Protein AF-A0A2T7D7P1-F1 (afdb_monomer_lite)

Sequence (106 aa):
MGISGRVLELVETEPVLRDRVPVVRRFSGGGTVIVDQGTVFVTFICNRSAVEGLQPFPRDIMSWSGQLYGEVFGRYGEFHLRENDYAFSHRKFGGNAQSITKKSLG

InterPro domains:
  IPR004143 Biotinyl protein ligase (BPL) and lipoyl protein ligase (LPL), catalytic domain [PF21948] (1-103)
  IPR004143 Biotinyl protein ligase (BPL) and lipoyl protein ligase (LPL), catalytic domain [PS51733] (1-106)
  IPR045864 Class II Aminoacyl-tRNA synthetase/Biotinyl protein ligase (BPL) and lipoyl protein ligase (LPL) [G3DSA:3.30.930.10] (1-105)
  IPR045864 Class II Aminoacyl-tRNA synthetase/Biotinyl protein ligase (BPL) and lipoyl protein ligase (LPL) [SSF55681] (1-103)
  IPR053264 Inactive lipoate--protein ligase 2 [PTHR43506] (1-103)

Foldseek 3Di:
DEQPDDCVVQHPPVVCVVVVPDDDYDDFGDHDDDDDPPDDDDDDDDDCPRDPPQDLDPVSVQVVVQVVVCVVCVVVACWDDDPQFIDRPPHGDDGDTDDDDDDDPD

Secondary structure (DSSP, 8-state):
--TT--HHHHS-HHHHHHTT------SS-S------TTPPP------TTSSTT--SSHHHHHHHHHHHHHHHHGGGS-EEEETTEEEETTEEEEE-----------

pLDDT: mean 90.97, std 9.87, range [37.06, 98.06]

Radius of gyration: 16.37 Å; chains: 1; bounding box: 37×32×42 Å

Structure (mmCIF, N/CA/C/O backbone):
data_AF-A0A2T7D7P1-F1
#
_entry.id   AF-A0A2T7D7P1-F1
#
loop_
_atom_site.group_PDB
_atom_site.id
_atom_site.type_symbol
_atom_site.label_atom_id
_atom_site.label_alt_id
_atom_site.label_comp_id
_atom_site.label_asym_id
_atom_site.label_entity_id
_atom_site.label_seq_id
_atom_site.pdbx_PDB_ins_code
_atom_site.Cartn_x
_atom_site.Cartn_y
_atom_site.Cartn_z
_atom_site.occupancy
_atom_site.B_iso_or_equiv
_atom_site.auth_seq_id
_atom_site.auth_comp_id
_atom_site.auth_asym_id
_atom_site.auth_atom_id
_atom_site.pdbx_PDB_model_num
ATOM 1 N N . MET A 1 1 ? -0.203 -1.117 12.033 1.00 92.25 1 MET A N 1
ATOM 2 C CA . MET A 1 1 ? 0.750 0.012 12.175 1.00 92.25 1 MET A CA 1
ATOM 3 C C . MET A 1 1 ? 2.125 -0.379 11.638 1.00 92.25 1 MET A C 1
ATOM 5 O O . MET A 1 1 ? 2.505 -1.536 11.793 1.00 92.25 1 MET A O 1
ATOM 9 N N . GLY A 1 2 ? 2.846 0.543 10.989 1.00 88.88 2 GLY A N 1
ATOM 10 C CA . GLY A 1 2 ? 4.225 0.304 10.534 1.00 88.88 2 GLY A CA 1
ATOM 11 C C . GLY A 1 2 ? 5.224 0.150 11.687 1.00 88.88 2 GLY A C 1
ATOM 12 O O . GLY A 1 2 ? 4.926 0.531 12.820 1.00 88.88 2 GLY A O 1
ATOM 13 N N . ILE A 1 3 ? 6.406 -0.403 11.398 1.00 88.94 3 ILE A N 1
ATOM 14 C CA . ILE A 1 3 ? 7.419 -0.757 12.412 1.00 88.94 3 ILE A CA 1
ATOM 15 C C . ILE A 1 3 ? 7.803 0.420 13.33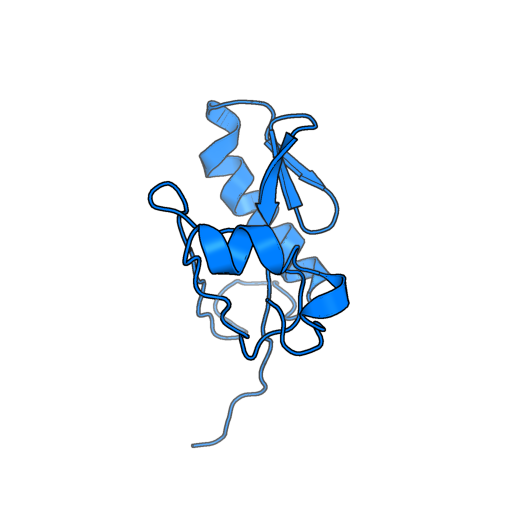1 1.00 88.94 3 ILE A C 1
ATOM 17 O O . ILE A 1 3 ? 7.884 0.242 14.544 1.00 88.94 3 ILE A O 1
ATOM 21 N N . SER A 1 4 ? 7.953 1.627 12.780 1.00 89.19 4 SER A N 1
ATOM 22 C CA . SER A 1 4 ? 8.382 2.825 13.523 1.00 89.19 4 SER A CA 1
ATOM 23 C C . SER A 1 4 ? 7.241 3.581 14.214 1.00 89.19 4 SER A C 1
ATOM 25 O O . SER A 1 4 ? 7.480 4.607 14.843 1.00 89.19 4 SER A O 1
ATOM 27 N N . GLY A 1 5 ? 5.993 3.123 14.076 1.00 89.19 5 GLY A N 1
ATOM 28 C CA . GLY A 1 5 ? 4.830 3.835 14.600 1.00 89.19 5 GLY A CA 1
ATOM 29 C C . GLY A 1 5 ? 4.698 3.736 16.122 1.00 89.19 5 GLY A C 1
ATOM 30 O O . GLY A 1 5 ? 4.825 2.647 16.700 1.00 89.19 5 GLY A O 1
ATOM 31 N N . ARG A 1 6 ? 4.387 4.864 16.770 1.00 92.75 6 ARG A N 1
ATOM 32 C CA . ARG A 1 6 ? 4.045 4.946 18.198 1.00 92.75 6 ARG A CA 1
ATOM 33 C C . ARG A 1 6 ? 2.526 4.949 18.360 1.00 92.75 6 ARG A C 1
ATOM 35 O O . ARG A 1 6 ? 1.845 5.733 17.713 1.00 92.75 6 ARG A O 1
ATOM 42 N N . VAL A 1 7 ? 2.004 4.066 19.218 1.00 92.69 7 VAL A N 1
ATOM 43 C CA . VAL A 1 7 ? 0.547 3.884 19.397 1.00 92.69 7 VAL A CA 1
ATOM 44 C C . VAL A 1 7 ? -0.117 5.199 19.798 1.00 92.69 7 VAL A C 1
ATOM 46 O O . VAL A 1 7 ? -1.044 5.621 19.123 1.00 92.69 7 VAL A O 1
ATOM 49 N N . LEU A 1 8 ? 0.430 5.875 20.812 1.00 93.62 8 LEU A N 1
ATOM 50 C CA . LEU A 1 8 ? -0.111 7.124 21.363 1.00 93.62 8 LEU A CA 1
ATOM 51 C C . LEU A 1 8 ? -0.115 8.307 20.379 1.00 93.62 8 LEU A C 1
ATOM 53 O O . LEU A 1 8 ? -0.698 9.338 20.679 1.00 93.62 8 LEU A O 1
ATOM 57 N N . GLU A 1 9 ? 0.552 8.185 19.229 1.00 94.12 9 GLU A N 1
ATOM 58 C CA . GLU A 1 9 ? 0.609 9.246 18.214 1.00 94.12 9 GLU A CA 1
ATOM 59 C C . GLU A 1 9 ? -0.249 8.946 16.989 1.00 94.12 9 GLU A C 1
ATOM 61 O O . GLU A 1 9 ? -0.563 9.845 16.218 1.00 94.12 9 GLU A O 1
ATOM 66 N N . LEU A 1 10 ? -0.563 7.671 16.761 1.00 94.38 10 LEU A N 1
ATOM 67 C CA . LEU A 1 10 ? -1.158 7.200 15.511 1.00 94.38 10 LEU A CA 1
ATOM 68 C C . LEU A 1 10 ? -2.521 6.540 15.711 1.00 94.38 10 LEU A C 1
ATOM 70 O O . LEU A 1 10 ? -3.140 6.135 14.726 1.00 94.38 10 LEU A O 1
ATOM 74 N N . VAL A 1 11 ? -2.943 6.344 16.959 1.00 94.75 11 VAL A N 1
ATOM 75 C CA . VAL A 1 11 ? -4.146 5.598 17.313 1.00 94.75 11 VAL A CA 1
ATOM 76 C C . VAL A 1 11 ? -4.850 6.291 18.472 1.00 94.75 11 VAL A C 1
ATOM 78 O O . VAL A 1 11 ? -4.260 6.481 19.531 1.00 94.75 11 VAL A O 1
ATOM 81 N N . GLU A 1 12 ? -6.135 6.577 18.284 1.00 95.38 12 GLU A N 1
ATOM 82 C CA . GLU A 1 12 ? -7.043 6.971 19.362 1.00 95.38 12 GLU A CA 1
ATOM 83 C C . GLU A 1 12 ? -7.261 5.768 20.291 1.00 95.38 12 GLU A C 1
ATOM 85 O O . GLU A 1 12 ? -7.990 4.825 19.959 1.00 95.38 12 GLU A O 1
ATOM 90 N N . THR A 1 13 ? -6.580 5.752 21.435 1.00 94.69 13 THR A N 1
ATOM 91 C CA . THR A 1 13 ? -6.487 4.565 22.292 1.00 94.69 13 THR A CA 1
ATOM 92 C C . THR A 1 13 ? -7.808 4.175 22.940 1.00 94.69 13 THR A C 1
ATOM 94 O O . THR A 1 13 ? -8.146 2.993 22.988 1.00 94.69 13 THR A O 1
ATOM 97 N N . GLU A 1 14 ? -8.579 5.147 23.413 1.00 96.69 14 GLU A N 1
ATOM 98 C CA . GLU A 1 14 ? -9.816 4.931 24.152 1.00 96.69 14 GLU A CA 1
ATOM 99 C C . GLU A 1 14 ? -10.896 4.302 23.259 1.00 96.69 14 GLU A C 1
ATOM 101 O O . GLU A 1 14 ? -11.448 3.271 23.660 1.00 96.69 14 GLU A O 1
ATOM 106 N N . PRO A 1 15 ? -11.173 4.815 22.039 1.00 96.44 15 PRO A N 1
ATOM 107 C CA . PRO A 1 15 ? -12.057 4.135 21.096 1.00 96.44 15 PRO A CA 1
ATOM 108 C C . PRO A 1 15 ? -11.605 2.717 20.756 1.00 96.44 15 PRO A C 1
ATOM 110 O O . PRO A 1 15 ? -12.405 1.789 20.817 1.00 96.44 15 PRO A O 1
ATOM 113 N N . VAL A 1 16 ? -10.319 2.525 20.458 1.00 96.00 16 VAL A N 1
ATOM 114 C CA . VAL A 1 16 ? -9.777 1.218 20.062 1.00 96.00 16 VAL A CA 1
ATOM 115 C C . VAL A 1 16 ? -9.926 0.172 21.165 1.00 96.00 16 VAL A C 1
ATOM 117 O O . VAL A 1 16 ? -10.303 -0.965 20.881 1.00 96.00 16 VAL A O 1
ATOM 120 N N . LEU A 1 17 ? -9.679 0.547 22.422 1.00 96.12 17 LEU A N 1
ATOM 121 C CA . LEU A 1 17 ? -9.865 -0.341 23.571 1.00 96.12 17 LEU A CA 1
ATOM 122 C C . LEU A 1 17 ? -11.342 -0.663 23.808 1.00 96.12 17 LEU A C 1
ATOM 124 O O . LEU A 1 17 ? -11.689 -1.830 24.000 1.00 96.12 17 LEU A O 1
ATOM 128 N N . ARG A 1 18 ? -12.212 0.355 23.772 1.00 98.06 18 ARG A N 1
ATOM 129 C CA . ARG A 1 18 ? -13.662 0.195 23.957 1.00 98.06 18 ARG A CA 1
ATOM 130 C C . ARG A 1 18 ? -14.259 -0.728 22.897 1.00 98.06 18 ARG A C 1
ATOM 132 O O . ARG A 1 18 ? -15.005 -1.644 23.235 1.00 98.06 18 ARG A O 1
ATOM 139 N N . ASP A 1 19 ? -13.880 -0.512 21.643 1.00 97.00 19 ASP A N 1
ATOM 140 C CA . ASP A 1 19 ? -14.419 -1.225 20.485 1.00 97.00 19 ASP A CA 1
ATOM 141 C C . ASP A 1 19 ? -13.655 -2.542 20.224 1.00 97.00 19 ASP A C 1
ATOM 143 O O . ASP A 1 19 ? -13.979 -3.291 19.305 1.00 97.00 19 ASP A O 1
ATOM 147 N N . ARG A 1 20 ? -12.664 -2.858 21.076 1.00 96.44 20 ARG A N 1
ATOM 148 C CA . ARG A 1 20 ? -11.836 -4.076 21.054 1.00 96.44 20 ARG A CA 1
ATOM 149 C C . ARG A 1 20 ? -11.159 -4.318 19.705 1.00 96.44 20 ARG A C 1
ATOM 151 O O . ARG A 1 20 ? -11.034 -5.459 19.261 1.00 96.44 20 ARG A O 1
ATOM 158 N N . VAL A 1 21 ? -10.694 -3.247 19.068 1.00 96.38 21 VAL A N 1
ATOM 159 C CA . VAL A 1 21 ? -9.99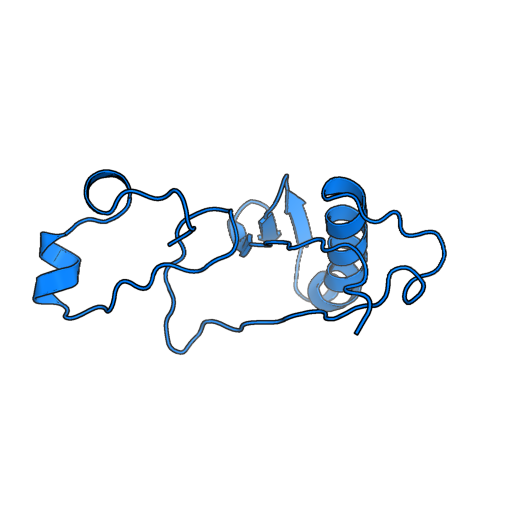5 -3.310 17.782 1.00 96.38 21 VAL A CA 1
ATOM 160 C C . VAL A 1 21 ? -8.531 -3.704 18.023 1.00 96.38 21 VAL A C 1
ATOM 162 O O . VAL A 1 21 ? -7.804 -2.979 18.706 1.00 96.38 21 VAL A O 1
ATOM 165 N N . PRO A 1 22 ? -8.038 -4.831 17.481 1.00 95.56 22 PRO A N 1
ATOM 166 C CA . PRO A 1 22 ? -6.646 -5.220 17.670 1.00 95.56 22 PRO A CA 1
ATOM 167 C C . PRO A 1 22 ? -5.681 -4.258 16.967 1.00 95.56 22 PRO A C 1
ATOM 169 O O . PRO A 1 22 ? -5.826 -3.962 15.780 1.00 95.56 22 PRO A O 1
ATOM 172 N N . VAL A 1 23 ? -4.631 -3.831 17.672 1.00 95.00 23 VAL A N 1
ATOM 173 C CA . VAL A 1 23 ? -3.542 -3.035 17.087 1.00 95.00 23 VAL A CA 1
ATOM 174 C C . VAL A 1 23 ? -2.331 -3.926 16.851 1.00 95.00 23 VAL A C 1
ATOM 176 O O . VAL A 1 23 ? -1.650 -4.341 17.785 1.00 95.00 23 VAL A O 1
ATOM 179 N N . VAL A 1 24 ? -2.028 -4.188 15.580 1.00 93.88 24 VAL A N 1
ATOM 180 C CA . VAL A 1 24 ? -0.884 -5.017 15.175 1.00 93.88 24 VAL A CA 1
ATOM 181 C C . VAL A 1 24 ? 0.225 -4.145 14.585 1.00 93.88 24 VAL A C 1
ATOM 183 O O . VAL A 1 24 ? -0.020 -3.297 13.717 1.00 93.88 24 VAL A O 1
ATOM 186 N N . ARG A 1 25 ? 1.471 -4.357 15.028 1.00 92.06 25 ARG A N 1
ATOM 187 C CA . ARG A 1 25 ? 2.672 -3.763 14.419 1.00 92.06 25 ARG A CA 1
ATOM 188 C C . ARG A 1 25 ? 3.254 -4.737 13.394 1.00 92.06 25 ARG A C 1
ATOM 190 O O . ARG A 1 25 ? 3.517 -5.887 13.727 1.00 92.06 25 ARG A O 1
ATOM 197 N N . ARG A 1 26 ? 3.453 -4.278 12.155 1.00 87.31 26 ARG A N 1
ATOM 198 C CA . ARG A 1 26 ? 4.069 -5.075 11.079 1.00 87.31 26 ARG A CA 1
ATOM 199 C C . ARG A 1 26 ? 5.555 -4.748 10.924 1.00 87.31 26 ARG A C 1
ATOM 201 O O . ARG A 1 26 ? 5.976 -3.642 11.252 1.00 87.31 26 ARG A O 1
ATOM 208 N N . PHE A 1 27 ? 6.319 -5.691 10.372 1.00 81.62 27 PHE A N 1
ATOM 209 C CA . PHE A 1 27 ? 7.772 -5.558 10.198 1.00 81.62 27 PHE A CA 1
ATOM 210 C C . PHE A 1 27 ? 8.192 -4.591 9.085 1.00 81.62 27 PHE A C 1
ATOM 212 O O . PHE A 1 27 ? 9.282 -4.029 9.129 1.00 81.62 27 PHE A O 1
ATOM 219 N N . SER A 1 28 ? 7.333 -4.368 8.091 1.00 75.38 28 SER A N 1
ATOM 220 C CA . SER A 1 28 ? 7.596 -3.393 7.033 1.00 75.38 28 SER A CA 1
ATOM 221 C C . SER A 1 28 ? 7.392 -1.953 7.524 1.00 75.38 28 SER A C 1
ATOM 223 O O . SER A 1 28 ? 6.536 -1.688 8.377 1.00 75.38 28 SER A O 1
ATOM 225 N N . GLY A 1 29 ? 8.090 -1.010 6.890 1.00 76.88 29 GLY A N 1
ATOM 226 C CA . GLY A 1 29 ? 7.806 0.420 7.018 1.00 76.88 29 GLY A CA 1
ATOM 227 C C . GLY A 1 29 ? 6.430 0.827 6.465 1.00 76.88 29 GLY A C 1
ATOM 228 O O . GLY A 1 29 ? 5.612 -0.009 6.068 1.00 76.88 29 GLY A O 1
ATOM 229 N N . GLY A 1 30 ? 6.172 2.135 6.444 1.00 80.81 30 GLY A N 1
ATOM 230 C CA . GLY A 1 30 ? 4.926 2.745 5.964 1.00 80.81 30 GLY A CA 1
ATOM 231 C C . GLY A 1 30 ? 3.944 3.111 7.082 1.00 80.81 30 GLY A C 1
ATOM 232 O O . GLY A 1 30 ? 4.199 2.876 8.261 1.00 80.81 30 GLY A O 1
ATOM 233 N N . GLY A 1 31 ? 2.798 3.674 6.701 1.00 87.81 31 GLY A N 1
ATOM 234 C CA . GLY A 1 31 ? 1.818 4.233 7.638 1.00 87.81 31 GLY A CA 1
ATOM 235 C C . GLY A 1 31 ? 1.005 3.208 8.440 1.00 87.81 31 GLY A C 1
ATOM 236 O O . GLY A 1 31 ? 1.137 1.983 8.290 1.00 87.81 31 GLY A O 1
ATOM 237 N N . THR A 1 32 ? 0.134 3.731 9.302 1.00 92.12 32 THR A N 1
ATOM 238 C CA . THR A 1 32 ? -0.940 2.978 9.965 1.00 92.12 32 THR A CA 1
ATOM 239 C C . THR A 1 32 ? -2.123 2.826 9.014 1.00 92.12 32 THR A C 1
ATOM 241 O O . THR A 1 32 ? -2.449 3.748 8.277 1.00 92.12 32 THR A O 1
ATOM 244 N N . VAL A 1 33 ? -2.732 1.641 9.009 1.00 92.31 33 VAL A N 1
ATOM 245 C CA . VAL A 1 33 ? -3.906 1.313 8.193 1.00 92.31 33 VAL A CA 1
ATOM 246 C C . VAL A 1 33 ? -4.979 0.736 9.106 1.00 92.31 33 VAL A C 1
ATOM 248 O O . VAL A 1 33 ? -4.638 0.023 10.055 1.00 92.31 33 VAL A O 1
ATOM 251 N N . ILE A 1 34 ? -6.236 1.060 8.818 1.00 93.94 34 ILE 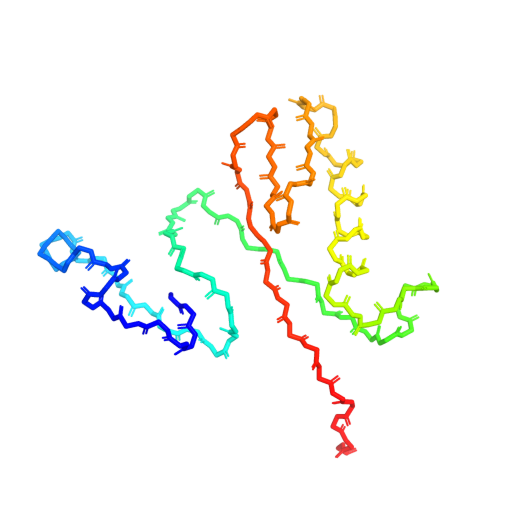A N 1
ATOM 252 C CA . ILE A 1 34 ? -7.404 0.401 9.401 1.00 93.94 34 ILE A CA 1
ATOM 253 C C . ILE A 1 34 ? -7.825 -0.745 8.483 1.00 93.94 34 ILE A C 1
ATOM 255 O O . ILE A 1 34 ? -7.658 -0.652 7.268 1.00 93.94 34 ILE A O 1
ATOM 259 N N . VAL A 1 35 ? -8.279 -1.843 9.077 1.00 94.00 35 VAL A N 1
ATOM 260 C CA . VAL A 1 35 ? -8.565 -3.093 8.373 1.00 94.00 35 VAL A CA 1
ATOM 261 C C . VAL A 1 35 ? -9.867 -3.650 8.914 1.00 94.00 35 VAL A C 1
ATOM 263 O O . VAL A 1 35 ? -10.029 -3.779 10.126 1.00 94.00 35 VAL A O 1
ATOM 266 N N . ASP A 1 36 ? -10.764 -3.997 8.007 1.00 95.00 36 ASP A N 1
ATOM 267 C CA . ASP A 1 36 ? -12.056 -4.608 8.290 1.00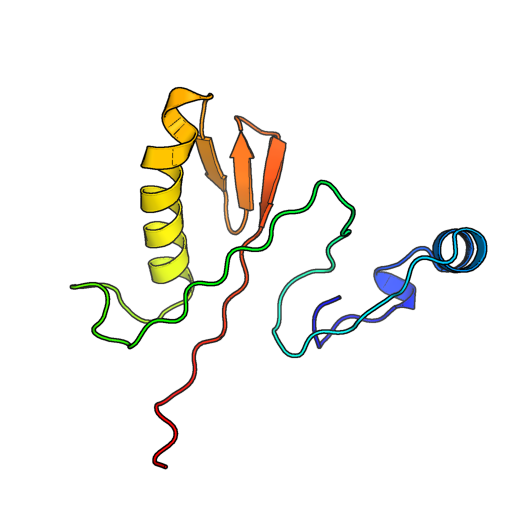 95.00 36 ASP A CA 1
ATOM 268 C C . ASP A 1 36 ? -12.360 -5.733 7.283 1.00 95.00 36 ASP A C 1
ATOM 270 O O . ASP A 1 36 ? -11.500 -6.144 6.503 1.00 95.00 36 ASP A O 1
ATOM 274 N N . GLN A 1 37 ? -13.598 -6.230 7.291 1.00 96.62 37 GLN A N 1
ATOM 275 C CA . GLN A 1 37 ? -14.046 -7.296 6.388 1.00 96.62 37 GLN A CA 1
ATOM 276 C C . GLN A 1 37 ? -14.097 -6.878 4.907 1.00 96.62 37 GLN A C 1
ATOM 278 O O . GLN A 1 37 ? -14.135 -7.741 4.035 1.00 96.62 37 GLN A O 1
ATOM 283 N N . GLY A 1 38 ? -14.107 -5.575 4.607 1.00 96.38 38 GLY A N 1
ATOM 284 C CA . GLY A 1 38 ? -14.081 -5.042 3.243 1.00 96.38 38 GLY A CA 1
ATOM 285 C C . GLY A 1 38 ? -12.667 -4.796 2.711 1.00 96.38 38 GLY A C 1
ATOM 286 O O . GLY A 1 38 ? -12.501 -4.413 1.554 1.00 96.38 38 GLY A O 1
ATOM 287 N N . THR A 1 39 ? -11.639 -5.001 3.536 1.00 95.94 39 THR A N 1
ATOM 288 C CA . THR A 1 39 ? -10.251 -4.707 3.178 1.00 95.94 39 THR A CA 1
ATOM 289 C C . THR A 1 39 ? -9.600 -5.887 2.457 1.00 95.94 39 THR A C 1
ATOM 291 O O . THR A 1 39 ? -9.477 -6.979 3.009 1.00 95.94 39 THR A O 1
ATOM 294 N N . VAL A 1 40 ? -9.109 -5.659 1.235 1.00 95.44 40 VAL A N 1
ATOM 295 C CA . VAL A 1 40 ? -8.392 -6.672 0.444 1.00 95.44 40 VAL A CA 1
ATOM 296 C C . VAL A 1 40 ? -6.887 -6.424 0.494 1.00 95.44 40 VAL A C 1
ATOM 298 O O . VAL A 1 40 ? -6.414 -5.338 0.161 1.00 95.44 40 VAL A O 1
ATOM 301 N N . PHE A 1 41 ? -6.121 -7.455 0.860 1.00 93.69 41 PHE A N 1
ATOM 302 C CA . PHE A 1 41 ? -4.660 -7.435 0.795 1.00 93.69 41 PHE A CA 1
ATOM 303 C C . PHE A 1 41 ? -4.161 -8.158 -0.450 1.00 93.69 41 PHE A C 1
ATOM 305 O O . PHE A 1 41 ? -4.442 -9.338 -0.646 1.00 93.69 41 PHE A O 1
ATOM 312 N N . VAL A 1 42 ? -3.351 -7.466 -1.249 1.00 94.19 42 VAL A N 1
ATOM 313 C CA . VAL A 1 42 ? -2.644 -8.045 -2.396 1.00 94.19 42 VAL A CA 1
ATOM 314 C C . VAL A 1 42 ? -1.146 -7.921 -2.148 1.00 94.19 42 VAL A C 1
ATOM 316 O O . VAL A 1 42 ? -0.652 -6.830 -1.873 1.00 94.19 42 VAL A O 1
ATOM 319 N N . THR A 1 43 ? -0.422 -9.039 -2.232 1.00 92.69 43 THR A N 1
ATOM 320 C CA . THR A 1 43 ? 1.041 -9.069 -2.090 1.00 92.69 43 THR A CA 1
ATOM 321 C C . THR A 1 43 ? 1.667 -9.622 -3.361 1.00 92.69 43 THR A C 1
ATOM 323 O O . THR A 1 43 ? 1.391 -10.756 -3.743 1.00 92.69 43 THR A O 1
ATOM 326 N N . PHE A 1 44 ? 2.546 -8.841 -3.987 1.00 92.50 44 PHE A N 1
ATOM 327 C CA . PHE A 1 44 ? 3.378 -9.303 -5.095 1.00 92.50 44 PHE A CA 1
ATOM 328 C C . PHE A 1 44 ? 4.723 -9.784 -4.549 1.00 92.50 44 PHE A C 1
ATOM 330 O O . PHE A 1 44 ? 5.488 -8.998 -3.989 1.00 92.50 44 PHE A O 1
ATOM 337 N N . ILE A 1 45 ? 5.007 -11.078 -4.699 1.00 91.62 45 ILE A N 1
ATOM 338 C CA . ILE A 1 45 ? 6.304 -11.669 -4.355 1.00 91.62 45 ILE A CA 1
ATOM 339 C C . ILE A 1 45 ? 7.039 -11.937 -5.660 1.00 91.62 45 ILE A C 1
ATOM 341 O O . ILE A 1 45 ? 6.665 -12.824 -6.425 1.00 91.62 45 ILE A O 1
ATOM 345 N N . CYS A 1 46 ? 8.076 -11.147 -5.924 1.00 90.44 46 CYS A N 1
ATOM 346 C CA . CYS A 1 46 ? 8.757 -11.145 -7.210 1.00 90.44 46 CYS A CA 1
ATOM 347 C C . CYS A 1 46 ? 10.272 -11.248 -7.036 1.00 90.44 46 CYS A C 1
ATOM 349 O O . CYS A 1 46 ? 10.870 -10.585 -6.190 1.00 90.44 46 CYS A O 1
ATOM 351 N N . ASN A 1 47 ? 10.906 -12.040 -7.902 1.00 90.75 47 ASN A N 1
ATOM 352 C CA . ASN A 1 47 ? 12.348 -11.951 -8.113 1.00 90.75 47 ASN A CA 1
ATOM 353 C C . ASN A 1 47 ? 12.689 -10.637 -8.831 1.00 90.75 47 ASN A C 1
ATOM 355 O O . ASN A 1 47 ? 11.874 -10.119 -9.592 1.00 90.75 47 ASN A O 1
ATOM 359 N N . ARG A 1 48 ? 13.928 -10.142 -8.675 1.00 87.19 48 ARG A N 1
ATOM 360 C CA . ARG A 1 48 ? 14.411 -8.928 -9.373 1.00 87.19 48 ARG A CA 1
ATOM 361 C C . ARG A 1 48 ? 14.208 -8.989 -10.896 1.00 87.19 48 ARG A C 1
ATOM 363 O O . ARG A 1 48 ? 14.030 -7.954 -11.514 1.00 87.19 48 ARG A O 1
ATOM 370 N N . SER A 1 49 ? 14.252 -10.181 -11.487 1.00 90.12 49 SER A N 1
ATOM 371 C CA . SER A 1 49 ? 14.102 -10.401 -12.929 1.00 90.12 49 SER A CA 1
ATOM 372 C C . SER A 1 49 ? 12.677 -10.761 -13.367 1.00 90.12 49 SER A C 1
ATOM 374 O O . SER A 1 49 ? 12.494 -11.153 -14.512 1.00 90.12 49 SER A O 1
ATOM 376 N N . ALA A 1 50 ? 11.684 -10.720 -12.472 1.00 92.31 50 ALA A N 1
ATOM 377 C CA . ALA A 1 50 ? 10.319 -11.150 -12.794 1.00 92.31 50 ALA A CA 1
ATOM 378 C C . ALA A 1 50 ? 9.587 -10.182 -13.737 1.00 92.31 50 ALA A C 1
ATOM 380 O O . ALA A 1 50 ? 8.698 -10.604 -14.467 1.00 92.31 50 ALA A O 1
ATOM 381 N N . VAL A 1 51 ? 9.960 -8.901 -13.713 1.00 92.81 51 VAL A N 1
ATOM 382 C CA . VAL A 1 51 ? 9.426 -7.867 -14.601 1.00 92.81 51 VAL A CA 1
ATOM 383 C C . VAL A 1 51 ? 10.602 -7.253 -15.343 1.00 92.81 51 VAL A C 1
ATOM 385 O O . VAL A 1 51 ? 11.521 -6.713 -14.725 1.00 92.81 51 VAL A O 1
ATOM 388 N N . GLU A 1 52 ? 10.594 -7.377 -16.666 1.00 93.75 52 GLU A N 1
ATOM 389 C CA . GLU A 1 52 ? 11.666 -6.863 -17.511 1.00 93.75 52 GLU A CA 1
ATOM 390 C C . GLU A 1 52 ? 11.782 -5.338 -17.382 1.00 93.75 52 GLU A C 1
ATOM 392 O O . GLU A 1 52 ? 10.786 -4.619 -17.350 1.00 93.75 52 GLU A O 1
ATOM 397 N N . GLY A 1 53 ? 13.014 -4.840 -17.251 1.00 92.00 53 GLY A N 1
ATOM 398 C CA . GLY A 1 53 ? 13.303 -3.407 -17.136 1.00 92.00 53 GLY A CA 1
ATOM 399 C C . GLY A 1 53 ? 12.952 -2.758 -15.789 1.00 92.00 53 GLY A C 1
ATOM 400 O O . GLY A 1 53 ? 13.426 -1.652 -15.521 1.00 92.00 53 GLY A O 1
ATOM 401 N N . LEU A 1 54 ? 12.200 -3.428 -14.908 1.00 94.12 54 LEU A N 1
ATOM 402 C CA . LEU A 1 54 ? 11.798 -2.866 -13.620 1.00 94.12 54 LEU A CA 1
ATOM 403 C C . LEU A 1 54 ? 12.982 -2.782 -12.652 1.00 94.12 54 LEU A C 1
ATOM 405 O O . LEU A 1 54 ? 13.526 -3.793 -12.200 1.00 94.12 54 LEU A O 1
ATOM 409 N N . GLN A 1 55 ? 13.359 -1.559 -12.281 1.00 92.00 55 GLN A N 1
ATOM 410 C CA . GLN A 1 55 ? 14.372 -1.355 -11.256 1.00 92.00 55 GLN A CA 1
ATOM 411 C C . GLN A 1 55 ? 13.789 -1.620 -9.858 1.00 92.00 55 GLN A C 1
ATOM 413 O O . GLN A 1 55 ? 12.661 -1.223 -9.565 1.00 92.00 55 GLN A O 1
ATOM 418 N N . PRO A 1 56 ? 14.543 -2.264 -8.950 1.00 90.12 56 PRO A N 1
ATOM 419 C CA . PRO A 1 56 ? 14.086 -2.587 -7.603 1.00 90.12 56 PRO A CA 1
ATOM 420 C C . PRO A 1 56 ? 14.251 -1.375 -6.679 1.00 90.12 56 PRO A C 1
ATOM 422 O O . PRO A 1 56 ? 14.939 -1.446 -5.658 1.00 90.12 56 PRO A O 1
ATOM 425 N N . PHE A 1 57 ? 13.658 -0.249 -7.064 1.00 91.44 57 PHE A N 1
ATOM 426 C CA . PHE A 1 57 ? 13.583 0.954 -6.251 1.00 91.44 57 PHE A CA 1
ATOM 427 C C . PHE A 1 57 ? 12.118 1.302 -5.988 1.00 91.44 57 PHE A C 1
ATOM 429 O O . PHE A 1 57 ? 11.264 1.036 -6.837 1.00 91.44 57 PHE A O 1
ATOM 436 N N . PRO A 1 58 ? 11.806 1.928 -4.837 1.00 89.69 58 PRO A N 1
ATOM 437 C CA . PRO A 1 58 ? 10.424 2.158 -4.445 1.00 89.69 58 PRO A CA 1
ATOM 438 C C . PRO A 1 58 ? 9.582 2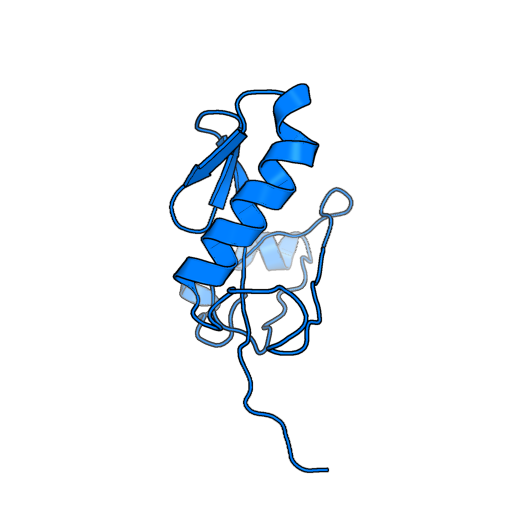.873 -5.501 1.00 89.69 58 PRO A C 1
ATOM 440 O O . PRO A 1 58 ? 8.459 2.459 -5.775 1.00 89.69 58 PRO A O 1
ATOM 443 N N . ARG A 1 59 ? 10.132 3.918 -6.131 1.00 92.00 59 ARG A N 1
ATOM 444 C CA . ARG A 1 59 ? 9.417 4.724 -7.129 1.00 92.00 59 ARG A CA 1
ATOM 445 C C . ARG A 1 59 ? 9.082 3.934 -8.392 1.00 92.00 59 ARG A C 1
ATOM 447 O O . ARG A 1 59 ? 7.964 4.047 -8.886 1.00 92.00 59 ARG A O 1
ATOM 454 N N . ASP A 1 60 ? 10.025 3.135 -8.882 1.00 93.81 60 ASP A N 1
ATOM 455 C CA . ASP A 1 60 ? 9.842 2.317 -10.081 1.00 93.81 60 ASP A CA 1
ATOM 456 C C . ASP A 1 60 ? 8.787 1.231 -9.843 1.00 93.81 60 ASP A C 1
ATOM 458 O O . ASP A 1 60 ? 7.855 1.087 -10.633 1.00 93.81 60 ASP A O 1
ATOM 462 N N . ILE A 1 61 ? 8.852 0.544 -8.696 1.00 93.50 61 ILE A N 1
ATOM 463 C CA . ILE A 1 61 ? 7.854 -0.459 -8.294 1.00 93.50 61 ILE A CA 1
ATOM 464 C C . ILE A 1 61 ? 6.464 0.179 -8.135 1.00 93.50 61 ILE A C 1
ATOM 466 O O . ILE A 1 61 ? 5.470 -0.392 -8.587 1.00 93.50 61 ILE A O 1
ATOM 470 N N . MET A 1 62 ? 6.373 1.377 -7.540 1.00 93.50 62 MET A N 1
ATOM 471 C CA . MET A 1 62 ? 5.098 2.100 -7.439 1.00 93.50 62 MET A CA 1
ATOM 472 C C . MET A 1 62 ? 4.535 2.436 -8.810 1.00 93.50 62 MET A C 1
ATOM 474 O O . MET A 1 62 ? 3.372 2.131 -9.063 1.00 93.50 62 MET A O 1
ATOM 478 N N . SER A 1 63 ? 5.349 3.018 -9.695 1.00 95.00 63 SER A N 1
ATOM 479 C CA . SER A 1 63 ? 4.920 3.373 -11.048 1.00 95.00 63 SER A CA 1
ATOM 480 C C . SER A 1 63 ? 4.411 2.151 -11.810 1.00 95.00 63 SER A C 1
ATOM 482 O O . SER A 1 63 ? 3.316 2.201 -12.367 1.00 95.00 63 SER A O 1
ATOM 484 N N . TRP A 1 64 ? 5.141 1.035 -11.749 1.00 95.50 64 TRP A N 1
ATOM 485 C CA . TRP A 1 64 ? 4.730 -0.231 -12.352 1.00 95.50 64 TRP A CA 1
ATOM 486 C C . TRP A 1 64 ? 3.389 -0.731 -11.801 1.00 95.50 64 TRP A C 1
ATOM 488 O O . TRP A 1 64 ? 2.464 -0.995 -12.567 1.00 95.50 64 TRP A O 1
ATOM 498 N N . SER A 1 65 ? 3.235 -0.797 -10.474 1.00 95.38 65 SER A N 1
ATOM 499 C CA . SER A 1 65 ? 1.968 -1.232 -9.870 1.00 95.38 65 SER A CA 1
ATOM 500 C C . SER A 1 65 ? 0.804 -0.286 -10.197 1.00 95.38 65 SER A C 1
ATOM 502 O O . SER A 1 65 ? -0.332 -0.732 -10.322 1.00 95.38 65 SER A O 1
ATOM 504 N N . GLY A 1 66 ? 1.078 1.012 -10.374 1.00 96.06 66 GLY A N 1
ATOM 505 C CA . GLY A 1 66 ? 0.102 1.996 -10.831 1.00 96.06 66 GLY A CA 1
ATOM 506 C C . GLY A 1 66 ? -0.375 1.728 -12.258 1.00 96.06 66 GLY A C 1
ATOM 507 O O . GLY A 1 66 ? -1.566 1.838 -12.517 1.00 96.06 66 GLY A O 1
ATOM 508 N N . GLN A 1 67 ? 0.517 1.324 -13.166 1.00 96.19 67 GLN A N 1
ATOM 509 C CA . GLN A 1 67 ? 0.141 0.917 -14.526 1.00 96.19 67 GLN A CA 1
ATOM 510 C C . GLN A 1 67 ? -0.724 -0.348 -14.498 1.00 96.19 67 GLN A C 1
ATOM 512 O O . GLN A 1 67 ? -1.819 -0.349 -15.054 1.00 96.19 67 GLN A O 1
ATOM 517 N N . LEU A 1 68 ? -0.289 -1.372 -13.754 1.00 96.06 68 LEU A N 1
ATOM 518 C CA . LEU A 1 68 ? -1.029 -2.626 -13.584 1.00 96.06 68 LEU A CA 1
ATOM 519 C C . LEU A 1 68 ? -2.453 -2.385 -13.061 1.00 96.06 68 LEU A C 1
ATOM 521 O O . LEU A 1 68 ? -3.432 -2.877 -13.617 1.00 96.06 68 LEU A O 1
ATOM 525 N N . TYR A 1 69 ? -2.586 -1.606 -11.989 1.00 96.94 69 TYR A N 1
ATOM 526 C CA . TYR A 1 69 ? -3.894 -1.291 -11.422 1.00 96.94 69 TYR A CA 1
ATOM 527 C C . TYR A 1 69 ? -4.697 -0.308 -12.276 1.00 96.94 69 TYR A C 1
ATOM 529 O O . TYR A 1 69 ? -5.923 -0.339 -12.217 1.00 96.94 69 TYR A O 1
ATOM 537 N N . GLY A 1 70 ? -4.048 0.502 -13.113 1.00 97.12 70 GLY A N 1
ATOM 538 C CA . GLY A 1 70 ? -4.713 1.320 -14.123 1.00 97.12 70 GLY A CA 1
ATOM 539 C C . GLY A 1 70 ? -5.497 0.478 -15.131 1.00 97.12 70 GLY A C 1
ATOM 540 O O . GLY A 1 70 ? -6.641 0.809 -15.433 1.00 97.12 70 GLY A O 1
ATOM 541 N N . GLU A 1 71 ? -4.946 -0.651 -15.582 1.00 96.88 71 GLU A N 1
ATOM 542 C CA . GLU A 1 71 ? -5.649 -1.583 -16.479 1.00 96.88 71 GLU A CA 1
ATOM 543 C C . GLU A 1 71 ? -6.853 -2.249 -15.796 1.00 96.88 71 GLU A C 1
ATOM 545 O O . GLU A 1 71 ? -7.915 -2.417 -16.399 1.00 96.88 71 GLU A O 1
ATOM 550 N N . VAL A 1 72 ? -6.713 -2.596 -14.514 1.00 95.75 72 VAL A N 1
ATOM 551 C CA . VAL A 1 72 ? -7.767 -3.256 -13.729 1.00 95.75 72 VAL A CA 1
ATOM 552 C C . VAL A 1 72 ? -8.895 -2.283 -13.377 1.00 95.75 72 VAL A C 1
ATOM 554 O O . VAL A 1 72 ? -10.076 -2.621 -13.502 1.00 95.75 72 VAL A O 1
ATOM 557 N N . PHE A 1 73 ? -8.540 -1.080 -12.919 1.00 96.44 73 PHE A N 1
ATOM 558 C CA . PHE A 1 73 ? -9.473 -0.127 -12.322 1.00 96.44 73 PHE A CA 1
ATOM 559 C C . PHE A 1 73 ? -9.944 0.981 -13.259 1.00 96.44 73 PHE A C 1
ATOM 561 O O . PHE A 1 73 ? -10.995 1.563 -12.998 1.00 96.44 73 PHE A O 1
ATOM 568 N N . GLY A 1 74 ? -9.245 1.244 -14.367 1.00 94.56 74 GLY A N 1
ATOM 569 C CA . GLY A 1 74 ? -9.578 2.335 -15.289 1.00 94.56 74 GLY A CA 1
ATOM 570 C C . GLY A 1 74 ? -10.981 2.231 -15.891 1.00 94.56 74 GLY A C 1
ATOM 571 O O . GLY A 1 74 ? -11.619 3.243 -16.163 1.00 94.56 74 GLY A O 1
ATOM 572 N N . ARG A 1 75 ? -11.525 1.014 -16.021 1.00 95.56 75 ARG A N 1
ATOM 573 C CA . ARG A 1 75 ? -12.910 0.798 -16.480 1.00 95.56 75 ARG A CA 1
ATOM 574 C C . ARG A 1 75 ? -13.988 1.135 -15.442 1.00 95.56 75 ARG A C 1
ATOM 576 O O . ARG A 1 75 ? -15.162 1.172 -15.790 1.00 95.56 75 ARG A O 1
ATOM 583 N N . TYR A 1 76 ? -13.609 1.333 -14.181 1.00 94.62 76 TYR A N 1
ATOM 584 C CA . TYR A 1 76 ? -14.528 1.602 -13.070 1.00 94.62 76 TYR A CA 1
ATOM 585 C C . TYR A 1 76 ? -14.500 3.062 -12.604 1.00 94.62 76 TYR A C 1
ATOM 587 O O . TYR A 1 76 ? -15.275 3.436 -11.726 1.00 94.62 76 TYR A O 1
ATOM 595 N N . GLY A 1 77 ? -13.630 3.891 -13.184 1.00 94.88 77 GLY A N 1
ATOM 596 C CA . GLY A 1 77 ? -13.536 5.310 -12.870 1.00 94.88 77 GLY A CA 1
ATOM 597 C C . GLY A 1 77 ? -12.154 5.887 -13.146 1.00 94.88 77 GLY A C 1
ATOM 598 O O . GLY A 1 77 ? -11.248 5.207 -13.625 1.00 94.88 77 GLY A O 1
ATOM 599 N N . GLU A 1 78 ? -11.997 7.164 -12.806 1.00 96.56 78 GLU A N 1
ATOM 600 C CA . GLU A 1 78 ? -10.747 7.904 -12.963 1.00 96.56 78 GLU A CA 1
ATOM 601 C C . GLU A 1 78 ? -9.707 7.429 -11.933 1.00 96.56 78 GLU A C 1
ATOM 603 O O . GLU A 1 78 ? -9.634 7.929 -10.811 1.00 96.56 78 GLU A O 1
ATOM 608 N N . PHE A 1 79 ? -8.938 6.403 -12.285 1.00 97.69 79 PHE A N 1
ATOM 609 C CA . PHE A 1 79 ? -7.884 5.869 -11.432 1.00 97.69 79 PHE A CA 1
ATOM 610 C C . PHE A 1 79 ? -6.619 6.734 -11.497 1.00 97.69 79 PHE A C 1
ATOM 612 O O . PHE A 1 79 ? -6.149 7.099 -12.575 1.00 97.69 79 PHE A O 1
ATOM 619 N N . HIS A 1 80 ? -6.005 6.979 -10.339 1.00 96.19 80 HIS A N 1
ATOM 620 C CA . HIS A 1 80 ? -4.697 7.614 -10.240 1.00 96.19 80 HIS A CA 1
ATOM 621 C C . HIS A 1 80 ? -3.802 6.926 -9.216 1.00 96.19 80 HIS A C 1
ATOM 623 O O . HIS A 1 80 ? -4.239 6.561 -8.123 1.00 96.19 80 HIS A O 1
ATOM 629 N N . LEU A 1 81 ? -2.509 6.892 -9.531 1.00 95.31 81 LEU A N 1
ATOM 630 C CA . LEU A 1 81 ? -1.454 6.796 -8.532 1.00 95.31 81 LEU A CA 1
ATOM 631 C C . LEU A 1 81 ? -1.072 8.218 -8.095 1.00 95.31 81 LEU A C 1
ATOM 633 O O . LEU A 1 81 ? -0.595 9.010 -8.909 1.00 95.31 81 LEU A O 1
ATOM 637 N N . ARG A 1 82 ? -1.283 8.548 -6.821 1.00 92.38 82 ARG A N 1
ATOM 638 C CA . ARG A 1 82 ? -0.930 9.842 -6.222 1.00 92.38 82 ARG A CA 1
ATOM 639 C C . ARG A 1 82 ? 0.050 9.604 -5.088 1.00 92.38 82 ARG A C 1
ATOM 641 O O . ARG A 1 82 ? -0.323 9.063 -4.053 1.00 92.38 82 ARG A O 1
ATOM 648 N N . GLU A 1 83 ? 1.306 9.983 -5.305 1.00 86.81 83 GLU A N 1
ATOM 649 C CA . GLU A 1 83 ? 2.419 9.639 -4.412 1.00 86.81 83 GLU A CA 1
ATOM 650 C C . GLU A 1 83 ? 2.499 8.118 -4.175 1.00 86.81 83 GLU A C 1
ATOM 652 O O . GLU A 1 83 ? 2.914 7.386 -5.072 1.00 86.81 83 GLU A O 1
ATOM 657 N N . ASN A 1 84 ? 2.069 7.645 -3.001 1.00 85.56 84 ASN A N 1
ATOM 658 C CA . ASN A 1 84 ? 2.075 6.233 -2.607 1.00 85.56 84 ASN A CA 1
ATOM 659 C C . ASN A 1 84 ? 0.659 5.618 -2.557 1.00 85.56 84 ASN A C 1
ATOM 661 O O . ASN A 1 84 ? 0.486 4.480 -2.107 1.00 85.56 84 ASN A O 1
ATOM 665 N N . ASP A 1 85 ? -0.357 6.357 -2.997 1.00 93.56 85 ASP A N 1
ATOM 666 C CA . ASP A 1 85 ? -1.759 5.999 -2.822 1.00 93.56 85 ASP A CA 1
ATOM 667 C C . ASP A 1 85 ? -2.465 5.753 -4.153 1.00 93.56 85 ASP A C 1
ATOM 669 O O . ASP A 1 85 ? -2.263 6.462 -5.140 1.00 93.56 85 ASP A O 1
ATOM 673 N N . TYR A 1 86 ? -3.338 4.750 -4.153 1.00 96.31 86 TYR A N 1
ATOM 674 C CA . TYR A 1 86 ? -4.268 4.488 -5.240 1.00 96.31 86 TYR A CA 1
ATOM 675 C C . TYR A 1 86 ? -5.575 5.221 -4.949 1.00 96.31 86 TYR A C 1
ATOM 677 O O . TYR A 1 86 ? -6.161 5.067 -3.868 1.00 96.31 86 TYR A O 1
ATOM 685 N N . ALA A 1 87 ? -6.026 6.030 -5.902 1.00 97.00 87 ALA A N 1
ATOM 686 C CA . ALA A 1 87 ? -7.191 6.885 -5.744 1.00 97.00 87 ALA A CA 1
ATOM 687 C C . ALA A 1 87 ? -8.145 6.775 -6.935 1.00 97.00 87 ALA A C 1
ATOM 689 O O . ALA A 1 87 ? -7.706 6.659 -8.077 1.00 97.00 87 ALA A O 1
ATOM 690 N N . PHE A 1 88 ? -9.443 6.869 -6.651 1.00 97.38 88 PHE A N 1
ATOM 691 C CA . PHE A 1 88 ? -10.444 7.230 -7.650 1.00 97.38 88 PHE A CA 1
ATOM 692 C C . PHE A 1 88 ? -10.701 8.730 -7.536 1.00 97.38 88 PHE A C 1
ATOM 694 O O . PHE A 1 88 ? -11.091 9.227 -6.471 1.00 97.38 88 PHE A O 1
ATOM 701 N N . SER A 1 89 ? -10.413 9.463 -8.609 1.00 93.12 89 SER A N 1
ATOM 702 C CA . SER A 1 89 ? -10.286 10.917 -8.613 1.00 93.12 89 SER A CA 1
ATOM 703 C C . SER A 1 89 ? -9.411 11.376 -7.432 1.00 93.12 89 SER A C 1
ATOM 705 O O . SER A 1 89 ? -8.215 11.090 -7.389 1.00 93.12 89 SER A O 1
ATOM 707 N N . HIS A 1 90 ? -9.986 12.039 -6.424 1.00 93.75 90 HIS A N 1
ATOM 708 C CA . HIS A 1 90 ? -9.256 12.559 -5.259 1.00 93.75 90 HIS A CA 1
ATOM 709 C C . HIS A 1 90 ? -9.399 11.696 -3.995 1.00 93.75 90 HIS A C 1
ATOM 711 O O . HIS A 1 90 ? -8.898 12.075 -2.937 1.00 93.75 90 HIS A O 1
ATOM 717 N N . ARG A 1 91 ? -10.097 10.556 -4.065 1.00 95.56 91 ARG A N 1
ATOM 718 C CA . ARG A 1 91 ? -10.382 9.705 -2.905 1.00 95.56 91 ARG A CA 1
ATOM 719 C C . ARG A 1 91 ? -9.478 8.482 -2.911 1.00 95.56 91 ARG A C 1
ATOM 721 O O . ARG A 1 91 ? -9.597 7.623 -3.782 1.00 95.56 91 ARG A O 1
ATOM 728 N N . LYS A 1 92 ? -8.598 8.400 -1.914 1.00 95.50 92 LYS A N 1
ATOM 729 C CA . LYS A 1 92 ? -7.784 7.211 -1.656 1.00 95.50 92 LYS A CA 1
ATOM 730 C C . LYS A 1 92 ? -8.684 6.009 -1.375 1.00 95.50 92 LYS A C 1
ATOM 732 O O . LYS A 1 92 ? -9.561 6.091 -0.519 1.00 95.50 92 LYS A O 1
ATOM 737 N N . PHE A 1 93 ? -8.411 4.897 -2.047 1.00 95.12 93 PHE A N 1
ATOM 738 C CA . PHE A 1 93 ? -9.036 3.601 -1.765 1.00 95.12 93 PHE A CA 1
ATOM 739 C C . PHE A 1 93 ? -8.010 2.493 -1.501 1.00 95.12 93 PHE A C 1
ATOM 741 O O . PHE A 1 93 ? -8.359 1.449 -0.963 1.00 95.12 93 PHE A O 1
ATOM 748 N N . GLY A 1 94 ? -6.740 2.718 -1.843 1.00 94.94 94 GLY A N 1
ATOM 749 C CA . GLY A 1 94 ? -5.660 1.777 -1.586 1.00 94.94 94 GLY A CA 1
ATOM 750 C C . GLY A 1 94 ? -4.364 2.495 -1.238 1.00 94.94 94 GLY A C 1
ATOM 751 O O . GLY A 1 94 ? -4.146 3.645 -1.613 1.00 94.94 94 GLY A O 1
ATOM 752 N N . GLY A 1 95 ? -3.497 1.811 -0.502 1.00 92.25 95 GLY A N 1
ATOM 753 C CA . GLY A 1 95 ? -2.130 2.253 -0.241 1.00 92.25 95 GLY A CA 1
ATOM 754 C C . GLY A 1 95 ? -1.160 1.135 -0.581 1.00 92.25 95 GLY A C 1
ATOM 755 O O . GLY A 1 95 ? -1.527 -0.040 -0.518 1.00 92.25 95 GLY A O 1
ATOM 756 N N . ASN A 1 96 ? 0.076 1.490 -0.921 1.00 89.12 96 ASN A N 1
ATOM 757 C CA . ASN A 1 96 ? 1.126 0.506 -1.160 1.00 89.12 96 ASN A CA 1
ATOM 758 C C . ASN A 1 96 ? 2.222 0.570 -0.087 1.00 89.12 96 ASN A C 1
ATOM 760 O O . ASN A 1 96 ? 2.490 1.610 0.516 1.00 89.12 96 ASN A O 1
ATOM 764 N N . ALA A 1 97 ? 2.843 -0.577 0.167 1.00 87.69 97 ALA A N 1
ATOM 765 C CA . ALA A 1 97 ? 4.017 -0.716 1.014 1.00 87.69 97 ALA A CA 1
ATOM 766 C C . ALA A 1 97 ? 4.938 -1.758 0.385 1.00 87.69 97 ALA A C 1
ATOM 768 O O . ALA A 1 97 ? 4.472 -2.710 -0.239 1.00 87.69 97 ALA A O 1
ATOM 769 N N . GLN A 1 98 ? 6.245 -1.576 0.549 1.00 87.88 98 GLN A N 1
ATOM 770 C CA . GLN A 1 98 ? 7.238 -2.389 -0.142 1.00 87.88 98 GLN A CA 1
ATOM 771 C C . GLN A 1 98 ? 8.334 -2.845 0.813 1.00 87.88 98 GLN A C 1
ATOM 773 O O . GLN A 1 98 ? 8.702 -2.139 1.754 1.00 87.88 98 GLN A O 1
ATOM 778 N N . SER A 1 99 ? 8.870 -4.031 0.542 1.00 87.69 99 SER A N 1
ATOM 779 C CA . SER A 1 99 ? 10.073 -4.554 1.176 1.00 87.69 99 SER A CA 1
ATOM 780 C C . SER A 1 99 ? 10.985 -5.087 0.082 1.00 87.69 99 SER A C 1
ATOM 782 O O . SER A 1 99 ? 10.578 -5.934 -0.709 1.00 87.69 99 SER A O 1
ATOM 784 N N . ILE A 1 100 ? 12.201 -4.549 0.012 1.00 88.94 100 ILE A N 1
ATOM 785 C CA . ILE A 1 100 ? 13.190 -4.907 -1.002 1.00 88.94 100 ILE A CA 1
ATOM 786 C C . ILE A 1 100 ? 14.360 -5.535 -0.262 1.00 88.94 100 ILE A C 1
ATOM 788 O O . ILE A 1 100 ? 15.093 -4.857 0.459 1.00 88.94 100 ILE A O 1
ATOM 792 N N . THR A 1 101 ? 14.518 -6.842 -0.419 1.00 85.75 101 THR A N 1
ATOM 793 C CA . THR A 1 101 ? 15.593 -7.606 0.210 1.00 85.75 101 THR A CA 1
ATOM 794 C C . THR A 1 101 ? 16.614 -8.019 -0.846 1.00 85.75 101 THR A C 1
ATOM 796 O O . THR A 1 101 ? 16.284 -8.291 -2.002 1.00 85.75 101 THR A O 1
ATOM 799 N N . LYS A 1 102 ? 17.899 -8.043 -0.472 1.00 78.44 102 LYS A N 1
ATOM 800 C CA . LYS A 1 102 ? 18.902 -8.746 -1.283 1.00 78.44 102 LYS A CA 1
ATOM 801 C C . LYS A 1 102 ? 18.609 -10.243 -1.181 1.00 78.44 102 LYS A C 1
ATOM 803 O O . LYS A 1 102 ? 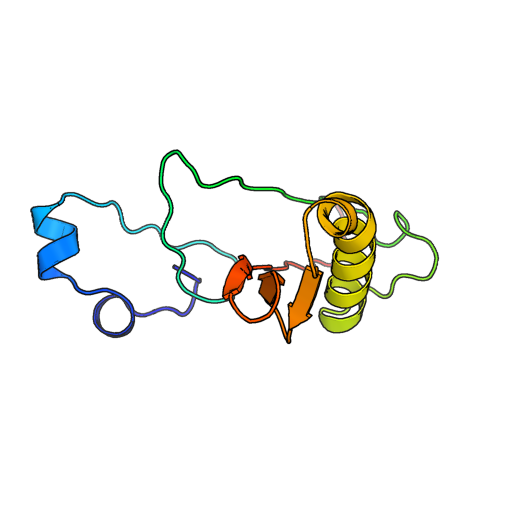18.132 -10.688 -0.140 1.00 78.44 102 LYS A O 1
ATOM 808 N N . LYS A 1 103 ? 18.916 -11.007 -2.235 1.00 63.44 103 LYS A N 1
ATOM 809 C CA . LYS A 1 103 ? 18.906 -12.477 -2.192 1.00 63.44 103 LYS A CA 1
ATOM 810 C C . LYS A 1 103 ? 19.598 -12.921 -0.897 1.00 63.44 103 LYS A C 1
ATOM 812 O O . LYS A 1 103 ? 20.787 -12.649 -0.732 1.00 63.44 103 LYS A O 1
ATOM 817 N N . SER A 1 104 ? 18.873 -13.556 0.018 1.00 45.81 104 SER A N 1
ATOM 818 C CA . SER A 1 104 ? 19.516 -14.354 1.053 1.00 45.81 104 SER A CA 1
ATOM 819 C C . SER A 1 104 ? 20.126 -15.545 0.326 1.00 45.81 104 SER A C 1
ATOM 821 O O . SER A 1 104 ? 19.400 -16.311 -0.306 1.00 45.81 104 SER A O 1
ATOM 823 N N . LEU A 1 105 ? 21.454 -15.643 0.327 1.00 42.31 105 LEU A N 1
ATOM 824 C CA . LEU A 1 105 ? 22.133 -16.893 -0.000 1.00 42.31 105 LEU A CA 1
ATOM 825 C C . LEU A 1 105 ? 21.706 -17.888 1.084 1.00 42.31 105 LEU A C 1
ATOM 827 O O . LEU A 1 105 ? 22.152 -17.777 2.223 1.00 42.31 105 LEU A O 1
ATOM 831 N N . GLY A 1 106 ? 20.740 -18.737 0.745 1.00 37.06 106 GLY A N 1
ATOM 832 C CA . GLY A 1 106 ? 20.472 -19.989 1.440 1.00 37.06 106 GLY A CA 1
ATOM 833 C C . GLY A 1 106 ? 21.201 -21.105 0.721 1.00 37.06 106 GLY A C 1
ATOM 834 O O . GLY A 1 106 ? 21.325 -20.992 -0.523 1.00 37.06 106 GLY A O 1
#

Organism: NCBI:txid1504633